Protein AF-A0A2G9TE88-F1 (afdb_monomer_lite)

Structure (mmCIF, N/CA/C/O backbone):
data_AF-A0A2G9TE88-F1
#
_entry.id   AF-A0A2G9TE88-F1
#
loop_
_atom_site.group_PDB
_atom_site.id
_atom_site.type_symbol
_atom_site.label_atom_id
_atom_site.label_alt_id
_atom_site.label_comp_id
_atom_site.label_asym_id
_atom_site.label_entity_id
_atom_site.label_seq_id
_atom_site.pdbx_PDB_ins_code
_atom_site.Cartn_x
_atom_site.Cartn_y
_atom_site.Cartn_z
_atom_site.occupancy
_atom_site.B_iso_or_equiv
_atom_site.auth_seq_id
_atom_site.auth_comp_id
_atom_site.auth_asym_id
_atom_site.auth_atom_id
_atom_site.pdbx_PDB_model_num
ATOM 1 N N . ALA A 1 1 ? -3.924 4.076 -4.783 1.00 78.38 1 ALA A N 1
ATOM 2 C CA . ALA A 1 1 ? -3.786 3.967 -3.319 1.00 78.38 1 ALA A CA 1
ATOM 3 C C . ALA A 1 1 ? -2.423 3.395 -2.902 1.00 78.38 1 ALA A C 1
ATOM 5 O O . ALA A 1 1 ? -1.747 4.038 -2.119 1.00 78.38 1 ALA A O 1
ATOM 6 N N . CYS A 1 2 ? -1.953 2.266 -3.456 1.00 83.62 2 CYS A N 1
ATOM 7 C CA . CYS A 1 2 ? -0.657 1.664 -3.068 1.00 83.62 2 CYS A CA 1
ATOM 8 C C . CYS A 1 2 ? 0.579 2.175 -3.842 1.00 83.62 2 CYS A C 1
ATOM 10 O O . CYS A 1 2 ? 1.578 1.472 -3.917 1.00 83.62 2 CYS A O 1
ATOM 12 N N . ALA A 1 3 ? 0.515 3.356 -4.470 1.00 85.25 3 ALA A N 1
ATOM 13 C CA . ALA A 1 3 ? 1.626 3.949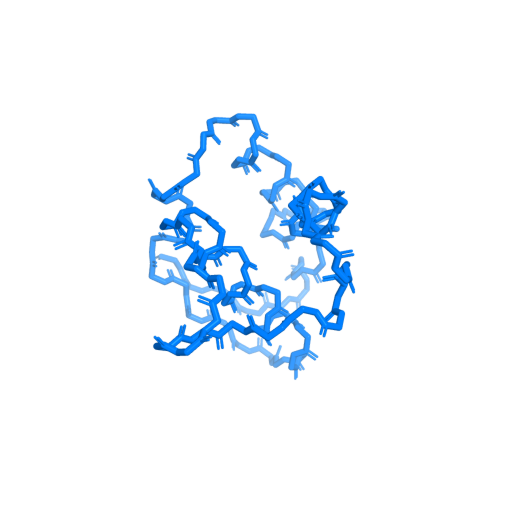 -5.233 1.00 85.25 3 ALA A CA 1
ATOM 14 C C . ALA A 1 3 ? 2.261 3.069 -6.348 1.00 85.25 3 ALA A C 1
ATOM 16 O O . ALA A 1 3 ? 3.406 3.303 -6.703 1.00 85.25 3 ALA A O 1
ATOM 17 N N . LEU A 1 4 ? 1.540 2.096 -6.928 1.00 88.88 4 LEU A N 1
ATOM 18 C CA . LEU A 1 4 ? 2.084 1.160 -7.939 1.00 88.88 4 LEU A CA 1
ATOM 19 C C . LEU A 1 4 ? 2.091 1.679 -9.390 1.00 88.88 4 LEU A C 1
ATOM 21 O O . LEU A 1 4 ? 2.677 1.051 -10.264 1.00 88.88 4 LEU A O 1
ATOM 25 N N . ARG A 1 5 ? 1.428 2.807 -9.686 1.00 89.25 5 ARG A N 1
ATOM 26 C CA . ARG A 1 5 ? 1.287 3.293 -11.075 1.00 89.25 5 ARG A CA 1
ATOM 27 C C . ARG A 1 5 ? 2.631 3.594 -11.741 1.00 89.25 5 ARG A C 1
ATOM 29 O O . ARG A 1 5 ? 2.791 3.297 -12.917 1.00 89.25 5 ARG A O 1
ATOM 36 N N . ALA A 1 6 ? 3.567 4.179 -10.993 1.00 86.50 6 ALA A N 1
ATOM 37 C CA . ALA A 1 6 ? 4.896 4.486 -11.508 1.00 86.50 6 ALA A CA 1
ATOM 38 C C . ALA A 1 6 ? 5.694 3.209 -11.805 1.00 86.50 6 ALA A C 1
ATOM 40 O O . ALA A 1 6 ? 6.362 3.151 -12.829 1.00 86.50 6 ALA A O 1
ATOM 41 N N . ASP A 1 7 ? 5.575 2.174 -10.965 1.00 86.25 7 ASP A N 1
ATOM 42 C CA . ASP A 1 7 ? 6.269 0.901 -11.192 1.00 86.25 7 ASP A CA 1
ATOM 43 C C . ASP A 1 7 ? 5.722 0.184 -12.419 1.00 86.25 7 ASP A C 1
ATOM 45 O O . ASP A 1 7 ? 6.492 -0.261 -13.257 1.00 86.25 7 ASP A O 1
ATOM 49 N N . LEU A 1 8 ? 4.395 0.126 -12.565 1.00 86.88 8 LEU A N 1
ATOM 50 C CA . LEU A 1 8 ? 3.761 -0.499 -13.726 1.00 86.88 8 LEU A CA 1
ATOM 51 C C . LEU A 1 8 ? 4.165 0.199 -15.030 1.00 86.88 8 LEU A C 1
ATOM 53 O O . LEU A 1 8 ? 4.433 -0.474 -16.015 1.00 86.88 8 LEU A O 1
ATOM 57 N N . ALA A 1 9 ? 4.274 1.530 -15.032 1.00 87.56 9 ALA A N 1
ATOM 58 C CA . ALA A 1 9 ? 4.707 2.288 -16.207 1.00 87.56 9 ALA A CA 1
ATOM 59 C C . ALA A 1 9 ? 6.173 2.031 -16.610 1.00 87.56 9 ALA A C 1
ATOM 61 O O . ALA A 1 9 ? 6.546 2.311 -17.745 1.00 87.56 9 ALA A O 1
ATOM 62 N N . GLN A 1 10 ? 7.005 1.523 -15.695 1.00 85.50 10 GLN A N 1
ATOM 63 C CA . GLN A 1 10 ? 8.400 1.166 -15.973 1.00 85.50 10 GLN A CA 1
ATOM 64 C C . GLN A 1 10 ? 8.553 -0.254 -16.535 1.00 85.50 10 GLN A C 1
ATOM 66 O O . GLN A 1 10 ? 9.621 -0.591 -17.045 1.00 85.50 10 GLN A O 1
ATOM 71 N N . LEU A 1 11 ? 7.520 -1.093 -16.434 1.00 86.81 11 LEU A N 1
ATOM 72 C CA . LEU A 1 11 ? 7.559 -2.461 -16.935 1.00 86.81 11 LEU A CA 1
ATOM 73 C C . LEU A 1 11 ? 7.219 -2.503 -18.429 1.00 86.81 11 LEU A C 1
ATOM 75 O O . LEU A 1 11 ? 6.271 -1.861 -18.878 1.00 86.81 11 LEU A O 1
ATOM 79 N N . SER A 1 12 ? 7.957 -3.314 -19.189 1.00 84.25 12 SER A N 1
ATOM 80 C CA . SER A 1 12 ? 7.862 -3.408 -20.653 1.00 84.25 12 SER A CA 1
ATOM 81 C C . SER A 1 12 ? 6.447 -3.707 -21.159 1.00 84.25 12 SER A C 1
ATOM 83 O O . SER A 1 12 ? 6.039 -3.168 -22.183 1.00 84.25 12 SER A O 1
ATOM 85 N N . ASN A 1 13 ? 5.697 -4.537 -20.425 1.00 87.62 13 ASN A N 1
ATOM 86 C CA . ASN A 1 13 ? 4.320 -4.922 -20.745 1.00 87.62 13 ASN A CA 1
ATOM 87 C C . ASN A 1 13 ? 3.317 -4.382 -19.713 1.00 87.62 13 ASN A C 1
ATOM 89 O O . ASN A 1 13 ? 2.222 -4.924 -19.565 1.00 87.62 13 ASN A O 1
ATOM 93 N N . GLY A 1 14 ? 3.690 -3.352 -18.949 1.00 88.50 14 GLY A N 1
ATOM 94 C CA . GLY A 1 14 ? 2.835 -2.803 -17.905 1.00 88.50 14 GLY A CA 1
ATOM 95 C C . GLY A 1 14 ? 2.444 -3.846 -16.854 1.00 88.50 14 GLY A C 1
ATOM 96 O O . GLY A 1 14 ? 3.284 -4.591 -16.345 1.00 88.50 14 GLY A O 1
ATOM 97 N N . ASP A 1 15 ? 1.149 -3.918 -16.557 1.00 86.19 15 ASP A N 1
ATOM 98 C CA . ASP A 1 15 ? 0.528 -4.876 -15.635 1.00 86.19 15 ASP A CA 1
ATOM 99 C C . ASP A 1 15 ? 0.536 -6.327 -16.129 1.00 86.19 15 ASP A C 1
ATOM 101 O O . ASP A 1 15 ? 0.414 -7.237 -15.314 1.00 86.19 15 ASP A O 1
ATOM 105 N N . GLN A 1 16 ? 0.735 -6.552 -17.429 1.00 87.88 16 GLN A N 1
ATOM 106 C CA . GLN A 1 16 ? 0.835 -7.885 -18.033 1.00 87.88 16 GLN A CA 1
ATOM 107 C C . GLN A 1 16 ? 2.272 -8.433 -18.031 1.00 87.88 16 GLN A C 1
ATOM 109 O O . GLN A 1 16 ? 2.564 -9.450 -18.659 1.00 87.88 16 GLN A O 1
ATOM 114 N N . THR A 1 17 ? 3.204 -7.752 -17.363 1.00 86.94 17 THR A N 1
ATOM 115 C CA . THR A 1 17 ? 4.599 -8.193 -17.279 1.00 86.94 17 THR A CA 1
ATOM 116 C C . THR A 1 17 ? 4.733 -9.395 -16.350 1.00 86.94 17 THR A C 1
ATOM 118 O O . THR A 1 17 ? 4.291 -9.354 -15.203 1.00 86.94 17 THR A O 1
ATOM 121 N N . GLU A 1 18 ? 5.392 -10.454 -16.820 1.00 86.75 18 GLU A N 1
ATOM 122 C CA . GLU A 1 18 ? 5.665 -11.638 -16.008 1.00 86.75 18 GLU A CA 1
ATOM 123 C C . GLU A 1 18 ? 6.712 -11.335 -14.919 1.00 86.75 18 GLU A C 1
ATOM 125 O O . GLU A 1 18 ? 7.784 -10.778 -15.182 1.00 86.75 18 GLU A O 1
ATOM 130 N N . ILE A 1 19 ? 6.394 -11.715 -13.679 1.00 87.62 19 ILE A N 1
ATOM 131 C CA . ILE A 1 19 ? 7.229 -11.508 -12.490 1.00 87.62 19 ILE A CA 1
ATOM 132 C C . ILE A 1 19 ? 7.596 -12.880 -11.919 1.00 87.62 19 ILE A C 1
ATOM 134 O O . ILE A 1 19 ? 6.715 -13.710 -11.708 1.00 87.62 19 ILE A O 1
ATOM 138 N N . GLY A 1 20 ? 8.875 -13.116 -11.617 1.00 79.94 20 GLY A N 1
ATOM 139 C CA . GLY A 1 20 ? 9.345 -14.383 -11.038 1.00 79.94 20 GLY A CA 1
ATOM 140 C C . GLY A 1 20 ? 10.734 -14.785 -11.530 1.00 79.94 20 GLY A C 1
ATOM 141 O O . GLY A 1 20 ? 11.406 -13.991 -12.178 1.00 79.94 20 GLY A O 1
ATOM 142 N N . GLU A 1 21 ? 11.161 -16.023 -11.253 1.00 72.06 21 GLU A N 1
ATOM 143 C CA . GLU A 1 21 ? 12.502 -16.534 -11.614 1.00 72.06 21 GLU A CA 1
ATOM 144 C C . GLU A 1 21 ? 12.840 -16.427 -13.108 1.00 72.06 21 GLU A C 1
ATOM 146 O O . GLU A 1 21 ? 14.008 -16.293 -13.463 1.00 72.06 21 GLU A O 1
ATOM 151 N N . LYS A 1 22 ? 11.828 -16.475 -13.982 1.00 73.06 22 LYS A N 1
ATOM 152 C CA . LYS A 1 22 ? 11.975 -16.341 -15.441 1.00 73.06 22 LYS A CA 1
ATOM 153 C C . LYS A 1 22 ? 11.599 -14.950 -15.974 1.00 73.06 22 LYS A C 1
ATOM 155 O O . LYS A 1 22 ? 11.707 -14.723 -17.174 1.00 73.06 22 LYS A O 1
ATOM 160 N N . GLY A 1 23 ? 11.152 -14.044 -15.100 1.00 75.12 23 GLY A N 1
ATOM 161 C CA . GLY A 1 23 ? 10.641 -12.712 -15.436 1.00 75.12 23 GLY A CA 1
ATOM 162 C C . GLY A 1 23 ? 11.452 -11.575 -14.806 1.00 75.12 23 GLY A C 1
ATOM 163 O O . GLY A 1 23 ? 12.606 -11.746 -14.412 1.00 75.12 23 GLY A O 1
ATOM 164 N N . ILE A 1 24 ? 10.846 -10.387 -14.699 1.00 82.50 24 ILE A N 1
ATOM 165 C CA . ILE A 1 24 ? 11.492 -9.224 -14.068 1.00 82.50 24 ILE A CA 1
ATOM 166 C C . ILE A 1 24 ? 11.451 -9.366 -12.542 1.00 82.50 24 ILE A C 1
ATOM 168 O O . ILE A 1 24 ? 10.419 -9.689 -11.950 1.00 82.50 24 ILE A O 1
ATOM 172 N N . ASN A 1 25 ? 12.578 -9.077 -11.888 1.00 85.75 25 ASN A N 1
ATOM 173 C CA . ASN A 1 25 ? 12.660 -9.034 -10.434 1.00 85.75 25 ASN A CA 1
ATOM 174 C C . ASN A 1 25 ? 12.203 -7.676 -9.890 1.00 85.75 25 ASN A C 1
ATOM 176 O O . ASN A 1 25 ? 12.755 -6.635 -10.237 1.00 85.75 25 ASN A O 1
ATOM 180 N N . LEU A 1 26 ? 11.228 -7.702 -8.980 1.00 87.62 26 LEU A N 1
ATOM 181 C CA . LEU A 1 26 ? 10.791 -6.522 -8.235 1.00 87.62 26 LEU A CA 1
ATOM 182 C C . LEU A 1 26 ? 11.757 -6.178 -7.092 1.00 87.62 26 LEU A C 1
ATOM 184 O O . LEU A 1 26 ? 12.267 -7.071 -6.404 1.00 87.62 26 LEU A O 1
ATOM 188 N N . SER A 1 27 ? 11.916 -4.883 -6.815 1.00 90.44 27 SER A N 1
ATOM 189 C CA . SER A 1 27 ? 12.593 -4.404 -5.605 1.00 90.44 27 SER A CA 1
ATOM 190 C C . SER A 1 27 ? 11.815 -4.768 -4.331 1.00 90.44 27 SER A C 1
ATOM 192 O O . SER A 1 27 ? 10.624 -5.090 -4.379 1.00 90.44 27 SER A O 1
ATOM 194 N N . GLY A 1 28 ? 12.460 -4.684 -3.161 1.00 90.19 28 GLY A N 1
ATOM 195 C CA . GLY A 1 28 ? 11.798 -4.935 -1.871 1.00 90.19 28 GLY A CA 1
ATOM 196 C C . GLY A 1 28 ? 10.561 -4.054 -1.659 1.00 90.19 28 GLY A C 1
ATOM 197 O O . GLY A 1 28 ? 9.481 -4.561 -1.359 1.00 90.19 28 GLY A O 1
ATOM 198 N N . GLY A 1 29 ? 10.677 -2.750 -1.931 1.00 91.94 29 GLY A N 1
ATOM 199 C CA . GLY A 1 29 ? 9.560 -1.808 -1.822 1.00 91.94 29 GLY A CA 1
ATOM 200 C C . GLY A 1 29 ? 8.441 -2.043 -2.839 1.00 91.94 29 GLY A C 1
ATOM 201 O O . GLY A 1 29 ? 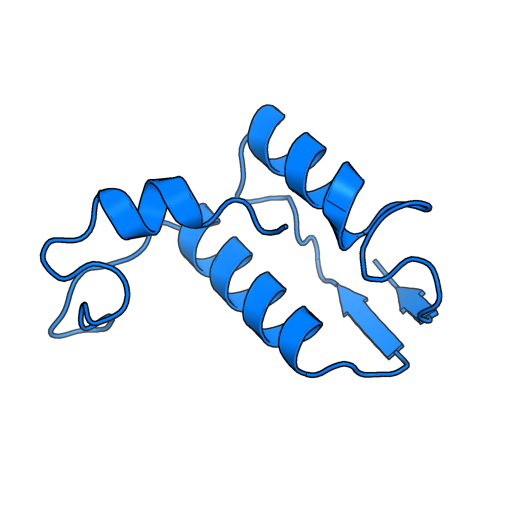7.271 -1.794 -2.546 1.00 91.94 29 GLY A O 1
ATOM 202 N N . GLN A 1 30 ? 8.756 -2.543 -4.037 1.00 92.12 30 GLN A N 1
ATOM 203 C CA . GLN A 1 30 ? 7.741 -2.968 -5.010 1.00 92.12 30 GLN A CA 1
ATOM 204 C C . GLN A 1 30 ? 6.992 -4.209 -4.522 1.00 92.12 30 GLN A C 1
ATOM 206 O O . GLN A 1 30 ? 5.762 -4.210 -4.509 1.00 92.12 30 GLN A O 1
ATOM 211 N N . LYS A 1 31 ? 7.713 -5.230 -4.042 1.00 91.44 31 LYS A N 1
ATOM 212 C CA . LYS A 1 31 ? 7.114 -6.446 -3.466 1.00 91.44 31 LYS A CA 1
ATOM 213 C C . LYS A 1 31 ? 6.198 -6.115 -2.287 1.00 91.44 31 LYS A C 1
ATOM 215 O O . LYS A 1 31 ? 5.070 -6.602 -2.252 1.00 91.44 31 LYS A O 1
ATOM 220 N N . ALA A 1 32 ? 6.636 -5.240 -1.380 1.00 92.00 32 ALA A N 1
ATOM 221 C CA . ALA A 1 32 ? 5.833 -4.786 -0.245 1.00 92.00 32 ALA A CA 1
ATOM 222 C C . ALA A 1 32 ? 4.529 -4.103 -0.697 1.00 92.00 32 ALA A C 1
ATOM 224 O O . ALA A 1 32 ? 3.447 -4.429 -0.210 1.00 92.00 32 ALA A O 1
ATOM 225 N N . ARG A 1 33 ? 4.596 -3.214 -1.696 1.00 93.69 33 ARG A N 1
ATOM 226 C CA . ARG A 1 33 ? 3.410 -2.521 -2.228 1.00 93.69 33 ARG A CA 1
ATOM 227 C C . ARG A 1 33 ? 2.452 -3.445 -2.970 1.00 93.69 33 ARG A C 1
ATOM 229 O O . ARG A 1 33 ? 1.241 -3.275 -2.832 1.00 93.69 33 ARG A O 1
ATOM 236 N N . VAL A 1 34 ? 2.962 -4.429 -3.711 1.00 93.06 34 VAL A N 1
ATOM 237 C CA . VAL A 1 34 ? 2.137 -5.475 -4.338 1.00 93.06 34 VAL A CA 1
ATOM 238 C C . VAL A 1 34 ? 1.456 -6.333 -3.271 1.00 93.06 34 VAL A C 1
ATOM 240 O O . VAL A 1 34 ? 0.255 -6.577 -3.364 1.00 93.06 34 VAL A O 1
ATOM 243 N N . ALA A 1 35 ? 2.178 -6.738 -2.222 1.00 92.75 35 ALA A N 1
ATOM 244 C CA . ALA A 1 35 ? 1.609 -7.499 -1.111 1.00 92.75 35 ALA A CA 1
ATOM 245 C C . ALA A 1 35 ? 0.510 -6.711 -0.378 1.00 92.75 35 ALA A C 1
ATOM 247 O O . ALA A 1 35 ? -0.568 -7.255 -0.132 1.00 92.75 35 ALA A O 1
ATOM 248 N N . LEU A 1 36 ? 0.741 -5.423 -0.108 1.00 94.44 36 LEU A N 1
ATOM 249 C CA . LEU A 1 36 ? -0.258 -4.538 0.487 1.00 94.44 36 LEU A CA 1
ATOM 250 C C . LEU A 1 36 ? -1.478 -4.365 -0.425 1.00 94.44 36 LEU A C 1
ATOM 252 O O . LEU A 1 36 ? -2.608 -4.468 0.043 1.00 94.44 36 LEU A O 1
ATOM 256 N N . ALA A 1 37 ? -1.273 -4.140 -1.727 1.00 94.50 37 ALA A N 1
ATOM 257 C CA . ALA A 1 37 ? -2.367 -4.052 -2.692 1.00 94.50 37 ALA A CA 1
ATOM 258 C C . ALA A 1 37 ? -3.200 -5.339 -2.715 1.00 94.50 37 ALA A C 1
ATOM 260 O O . ALA A 1 37 ? -4.425 -5.265 -2.674 1.00 94.50 37 ALA A O 1
ATOM 261 N N . ARG A 1 38 ? -2.548 -6.509 -2.696 1.00 94.44 38 ARG A N 1
ATOM 262 C CA . ARG A 1 38 ? -3.217 -7.812 -2.608 1.00 94.44 38 ARG A CA 1
ATOM 263 C C . ARG A 1 38 ? -4.026 -7.952 -1.322 1.00 94.44 38 ARG A C 1
ATOM 265 O O . ARG A 1 38 ? -5.138 -8.460 -1.384 1.00 94.44 38 ARG A O 1
ATOM 272 N N . ALA A 1 39 ? -3.489 -7.526 -0.179 1.00 94.19 39 ALA A N 1
ATOM 273 C CA . ALA A 1 39 ? -4.215 -7.568 1.086 1.00 94.19 39 ALA A CA 1
ATOM 274 C C . ALA A 1 39 ? -5.469 -6.687 1.020 1.00 94.19 39 ALA A C 1
ATOM 276 O O . ALA A 1 39 ? -6.570 -7.183 1.231 1.00 94.19 39 ALA A O 1
ATOM 277 N N . VAL A 1 40 ? -5.318 -5.410 0.655 1.00 94.94 40 VAL A N 1
ATOM 278 C CA . VAL A 1 40 ? -6.426 -4.440 0.569 1.00 94.94 40 VAL A CA 1
ATOM 279 C C . VAL A 1 40 ? -7.497 -4.890 -0.426 1.00 94.94 40 VAL A C 1
ATOM 281 O O . VAL A 1 40 ? -8.684 -4.733 -0.161 1.00 94.94 40 VAL A O 1
ATOM 284 N N . TYR A 1 41 ? -7.094 -5.479 -1.554 1.00 95.38 41 TYR A N 1
ATOM 285 C CA . TYR A 1 41 ? -8.017 -5.976 -2.575 1.00 95.38 41 TYR A CA 1
ATOM 286 C C . TYR A 1 41 ? -8.914 -7.120 -2.077 1.00 95.38 41 TYR A C 1
ATOM 288 O O . TYR A 1 41 ? -10.016 -7.288 -2.586 1.00 95.38 41 TYR A O 1
ATOM 296 N N . GLN A 1 42 ? -8.478 -7.895 -1.076 1.00 95.31 42 GLN A N 1
ATOM 297 C CA . GLN A 1 42 ? -9.298 -8.971 -0.508 1.00 95.31 42 GLN A CA 1
ATOM 298 C C . GLN A 1 42 ? -10.464 -8.482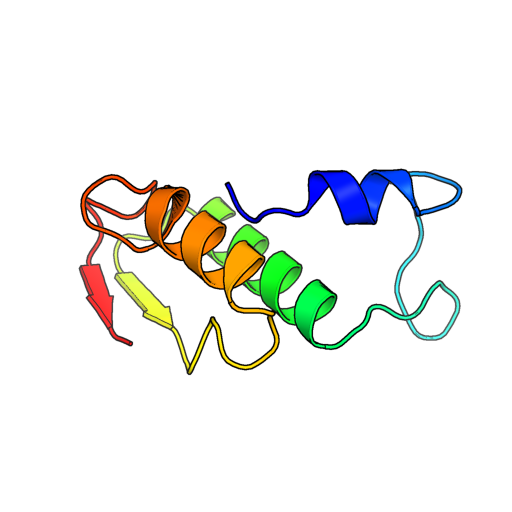 0.360 1.00 95.31 42 GLN A C 1
ATOM 300 O O . GLN A 1 42 ? -11.292 -9.308 0.735 1.00 95.31 42 GLN A O 1
ATOM 305 N N . ASP A 1 43 ? -10.503 -7.193 0.710 1.00 94.81 43 ASP A N 1
ATOM 306 C CA . ASP A 1 43 ? -11.572 -6.559 1.490 1.00 94.81 43 ASP A CA 1
ATOM 307 C C . ASP A 1 43 ? -12.009 -7.355 2.738 1.00 94.81 43 ASP A C 1
ATOM 309 O O . ASP A 1 43 ? -13.174 -7.690 2.939 1.00 94.81 43 ASP A O 1
ATOM 313 N N . ARG A 1 44 ? -11.046 -7.692 3.600 1.00 96.25 44 ARG A N 1
ATOM 314 C CA . ARG A 1 44 ? -11.312 -8.385 4.872 1.00 96.25 44 ARG A CA 1
ATOM 315 C C . ARG A 1 44 ? -11.748 -7.412 5.967 1.00 96.25 44 ARG A C 1
ATOM 317 O O . ARG A 1 44 ? -11.539 -6.207 5.858 1.00 96.25 44 ARG A O 1
ATOM 324 N N . ASP A 1 45 ? -12.338 -7.930 7.041 1.00 96.25 45 ASP A N 1
ATOM 325 C CA . ASP A 1 45 ? -12.724 -7.115 8.205 1.00 96.25 45 ASP A CA 1
ATOM 326 C C . ASP A 1 45 ? -11.544 -6.811 9.133 1.00 96.25 45 ASP A C 1
ATOM 328 O O . ASP A 1 45 ? -11.514 -5.766 9.786 1.00 96.25 45 ASP A O 1
ATOM 332 N N . VAL A 1 46 ? -10.555 -7.709 9.158 1.00 96.38 46 VAL A N 1
ATOM 333 C CA . VAL A 1 46 ? -9.360 -7.618 10.002 1.00 96.38 46 VAL A CA 1
ATOM 334 C C . VAL A 1 46 ? -8.106 -7.698 9.139 1.00 96.38 46 VAL A C 1
ATOM 336 O O . VAL A 1 46 ? -7.970 -8.596 8.307 1.00 96.38 46 VAL A O 1
ATOM 339 N N . TYR A 1 47 ? -7.175 -6.777 9.382 1.00 96.81 47 TYR A N 1
ATOM 340 C CA . TYR A 1 47 ? -5.856 -6.734 8.757 1.00 96.81 47 TYR A CA 1
ATOM 341 C C . TYR A 1 47 ? -4.758 -6.803 9.816 1.00 96.81 47 TYR A C 1
ATOM 343 O O . TYR A 1 47 ? -4.764 -6.024 10.769 1.00 96.81 47 TYR A O 1
ATOM 351 N N . LEU A 1 48 ? -3.798 -7.703 9.606 1.00 95.88 48 LEU A N 1
ATOM 352 C CA . LEU A 1 48 ? -2.544 -7.774 10.353 1.00 95.88 48 LEU A CA 1
ATOM 353 C C . LEU A 1 48 ? -1.430 -7.303 9.420 1.00 95.88 48 LEU A C 1
ATOM 355 O O . LEU A 1 48 ? -1.226 -7.898 8.360 1.00 95.88 48 LEU A O 1
ATOM 359 N N . LEU A 1 49 ? -0.772 -6.204 9.771 1.00 93.62 49 LEU A N 1
ATOM 360 C CA . LEU A 1 49 ? 0.242 -5.568 8.941 1.00 93.62 49 LEU A CA 1
ATOM 361 C C . LEU A 1 49 ? 1.589 -5.627 9.662 1.00 93.62 49 LEU A C 1
ATOM 363 O O . LEU A 1 49 ? 1.813 -4.866 10.590 1.00 93.62 49 LEU A O 1
ATOM 367 N N . ASP A 1 50 ? 2.478 -6.510 9.220 1.00 93.31 50 ASP A N 1
ATOM 368 C CA . ASP A 1 50 ? 3.833 -6.620 9.769 1.00 93.31 50 ASP A CA 1
ATOM 369 C C . ASP A 1 50 ? 4.766 -5.631 9.057 1.00 93.31 50 ASP A C 1
ATOM 371 O O . ASP A 1 50 ? 5.087 -5.815 7.882 1.00 93.31 50 ASP A O 1
ATOM 375 N N . ASP A 1 51 ? 5.087 -4.529 9.740 1.00 90.19 51 ASP A N 1
ATOM 376 C CA . ASP A 1 51 ? 5.923 -3.415 9.268 1.00 90.19 51 ASP A CA 1
ATOM 377 C C . ASP A 1 51 ? 5.739 -3.057 7.767 1.00 90.19 51 ASP A C 1
ATOM 379 O O . ASP A 1 51 ? 6.676 -3.122 6.956 1.00 90.19 51 ASP A O 1
ATOM 383 N N . PRO A 1 52 ? 4.514 -2.664 7.348 1.00 89.38 52 PRO A N 1
ATOM 384 C CA . PRO A 1 52 ? 4.137 -2.551 5.934 1.00 89.38 52 PRO A CA 1
ATOM 385 C C . PRO A 1 52 ? 4.835 -1.405 5.181 1.00 89.38 52 PRO A C 1
ATOM 387 O O . PRO A 1 52 ? 4.652 -1.275 3.968 1.00 89.38 52 PRO A O 1
ATOM 390 N N . LEU A 1 53 ? 5.581 -0.543 5.882 1.00 93.00 53 LEU A N 1
ATOM 391 C CA . LEU A 1 53 ? 6.219 0.656 5.329 1.00 93.00 53 LEU A CA 1
ATOM 392 C C . LEU A 1 53 ? 7.758 0.607 5.365 1.00 93.00 53 LEU A C 1
ATOM 394 O O . LEU A 1 53 ? 8.386 1.486 4.782 1.00 93.00 53 LEU A O 1
ATOM 398 N N . SER A 1 54 ? 8.369 -0.410 5.980 1.00 91.25 54 SER A N 1
ATOM 399 C CA . SER A 1 54 ? 9.832 -0.546 6.123 1.00 91.25 54 SER A CA 1
ATOM 400 C C . SER A 1 54 ? 10.619 -0.501 4.815 1.00 91.25 54 SER A C 1
ATOM 402 O O . SER A 1 54 ? 11.725 0.034 4.760 1.00 91.25 54 SER A O 1
ATOM 404 N N . ALA A 1 55 ? 10.061 -1.074 3.748 1.00 89.88 55 ALA A N 1
ATOM 405 C CA . ALA A 1 55 ? 10.754 -1.245 2.474 1.00 89.88 55 ALA A CA 1
ATOM 406 C C . ALA A 1 55 ? 10.533 -0.091 1.476 1.00 89.88 55 ALA A C 1
ATOM 408 O O . ALA A 1 55 ? 10.962 -0.200 0.325 1.00 89.88 55 ALA A O 1
ATOM 409 N N . VAL A 1 56 ? 9.831 0.980 1.863 1.00 90.75 56 VAL A N 1
ATOM 410 C CA . VAL A 1 56 ? 9.507 2.116 0.982 1.00 90.75 56 VAL A CA 1
ATOM 411 C C . VAL A 1 56 ? 10.092 3.427 1.505 1.00 90.75 56 VAL A C 1
ATOM 413 O O . VAL A 1 56 ? 10.286 3.607 2.703 1.00 90.75 56 VAL A O 1
ATOM 416 N N . ASP A 1 57 ? 10.369 4.370 0.604 1.00 92.81 57 ASP A N 1
ATOM 417 C CA . ASP A 1 57 ? 10.829 5.705 0.987 1.00 92.81 57 ASP A CA 1
ATOM 418 C C . ASP A 1 57 ? 9.722 6.522 1.681 1.00 92.81 57 ASP A C 1
ATOM 420 O O . ASP A 1 57 ? 8.528 6.229 1.577 1.00 92.81 57 ASP A O 1
ATOM 424 N N . ALA A 1 58 ? 10.115 7.601 2.363 1.00 93.25 58 ALA A N 1
ATOM 425 C CA . ALA A 1 58 ? 9.206 8.422 3.160 1.00 93.25 58 ALA A CA 1
ATOM 426 C C . ALA A 1 58 ? 8.053 9.052 2.352 1.00 93.25 58 ALA A C 1
ATOM 428 O O . ALA A 1 58 ? 6.952 9.232 2.884 1.00 93.25 58 ALA A O 1
ATOM 429 N N . HIS A 1 59 ? 8.271 9.394 1.077 1.00 94.06 59 HIS A N 1
ATOM 430 C CA . HIS A 1 59 ? 7.228 9.989 0.244 1.00 94.06 59 HIS A CA 1
ATOM 431 C C . HIS A 1 59 ? 6.164 8.946 -0.111 1.00 94.06 59 HIS A C 1
ATOM 433 O O . HIS A 1 59 ? 4.963 9.186 0.059 1.00 94.06 59 HIS A O 1
ATOM 439 N N . VAL A 1 60 ? 6.603 7.759 -0.532 1.00 93.69 60 VAL A N 1
ATOM 440 C CA . VAL A 1 60 ? 5.724 6.619 -0.814 1.00 93.69 60 VAL A CA 1
ATOM 441 C C . VAL A 1 60 ? 5.012 6.146 0.454 1.00 93.69 60 VAL A C 1
ATOM 443 O O . VAL A 1 60 ? 3.797 5.938 0.424 1.00 93.69 60 VAL A O 1
ATOM 446 N N . ALA A 1 61 ? 5.717 6.063 1.584 1.00 94.38 61 ALA A N 1
ATOM 447 C CA . ALA A 1 61 ? 5.141 5.713 2.879 1.00 94.38 61 ALA A CA 1
ATOM 448 C C . ALA A 1 61 ? 4.008 6.671 3.269 1.00 94.38 61 ALA A C 1
ATOM 450 O O . ALA A 1 61 ? 2.906 6.236 3.608 1.00 94.38 61 ALA A O 1
ATOM 451 N N . LYS A 1 62 ? 4.230 7.986 3.133 1.00 95.50 62 LYS A N 1
ATOM 452 C CA . LYS A 1 62 ? 3.203 9.005 3.391 1.00 95.50 62 LYS A 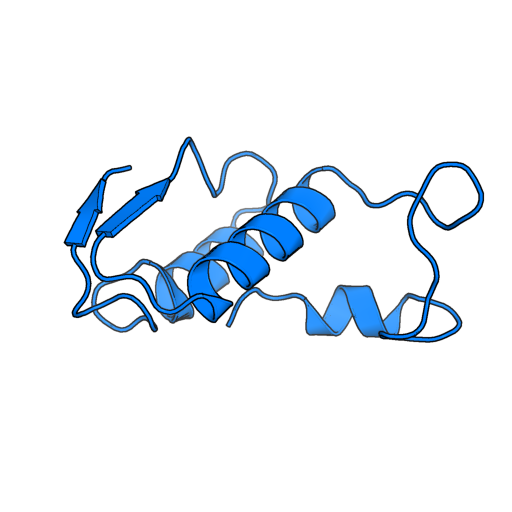CA 1
ATOM 453 C C . LYS A 1 62 ? 1.998 8.852 2.462 1.00 95.50 62 LYS A C 1
ATOM 455 O O . LYS A 1 62 ? 0.858 8.988 2.916 1.00 95.50 62 LYS A O 1
ATOM 460 N N . HIS A 1 63 ? 2.223 8.558 1.179 1.00 95.56 63 HIS A N 1
ATOM 461 C CA . HIS A 1 63 ? 1.141 8.309 0.225 1.00 95.56 63 HIS A CA 1
ATOM 462 C C . HIS A 1 63 ? 0.304 7.092 0.638 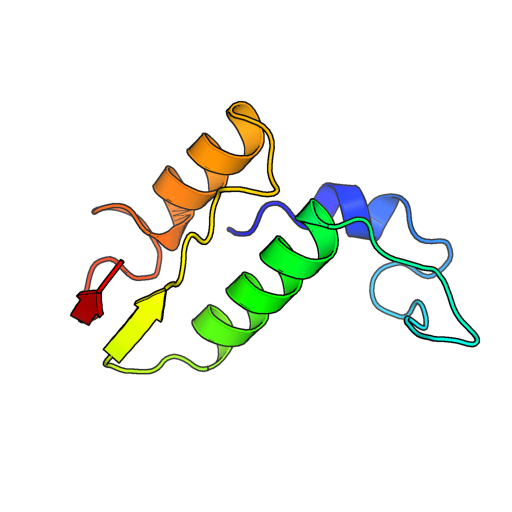1.00 95.56 63 HIS A C 1
ATOM 464 O O . HIS A 1 63 ? -0.923 7.193 0.693 1.00 95.56 63 HIS A O 1
ATOM 470 N N . ILE A 1 64 ? 0.951 5.972 0.966 1.00 95.50 64 ILE A N 1
ATOM 471 C CA . ILE A 1 64 ? 0.286 4.740 1.405 1.00 95.50 64 ILE A CA 1
ATOM 472 C C . ILE A 1 64 ? -0.483 4.980 2.703 1.00 95.50 64 ILE A C 1
ATOM 474 O O . ILE A 1 64 ? -1.658 4.631 2.795 1.00 95.50 64 ILE A O 1
ATOM 478 N N . PHE A 1 65 ? 0.134 5.629 3.689 1.00 95.25 65 PHE A N 1
ATOM 479 C CA . PHE A 1 65 ? -0.531 5.936 4.948 1.00 95.25 65 PHE A CA 1
ATOM 480 C C . PHE A 1 65 ? -1.776 6.796 4.721 1.00 95.25 65 PHE A C 1
ATOM 482 O O . PHE A 1 65 ? -2.851 6.462 5.202 1.00 95.25 65 PHE A O 1
ATOM 489 N N . THR A 1 66 ? -1.672 7.857 3.922 1.00 96.38 66 THR A N 1
ATOM 490 C CA . THR A 1 66 ? -2.796 8.777 3.687 1.00 96.38 66 THR A CA 1
ATOM 491 C C . THR A 1 66 ? -3.972 8.095 2.984 1.00 96.38 66 THR A C 1
ATOM 493 O O . THR A 1 66 ? -5.120 8.331 3.349 1.00 96.38 66 THR A O 1
ATOM 496 N N . HIS A 1 67 ? -3.697 7.246 1.989 1.00 96.56 67 HIS A N 1
ATOM 497 C CA . HIS A 1 67 ? -4.734 6.688 1.117 1.00 96.56 67 HIS A CA 1
ATOM 498 C C . HIS A 1 67 ? -5.168 5.266 1.485 1.00 96.56 67 HIS A C 1
ATOM 500 O O . HIS A 1 67 ? -6.175 4.802 0.961 1.00 96.56 67 HIS A O 1
ATOM 506 N N . VAL A 1 68 ? -4.437 4.554 2.345 1.00 95.94 68 VAL A N 1
ATOM 507 C CA . VAL A 1 68 ? -4.717 3.146 2.676 1.00 95.94 68 VAL A CA 1
ATOM 508 C C . VAL A 1 68 ? -4.899 2.946 4.177 1.00 95.94 68 VAL A C 1
ATOM 510 O O . VAL A 1 68 ? -5.990 2.578 4.599 1.00 95.94 68 VAL A O 1
ATOM 513 N N . ILE A 1 69 ? -3.854 3.181 4.975 1.00 94.94 69 ILE A N 1
ATOM 514 C CA . ILE A 1 69 ? -3.789 2.729 6.381 1.00 94.94 69 ILE A CA 1
ATOM 515 C C . ILE A 1 69 ? -4.425 3.737 7.353 1.00 94.94 69 ILE A C 1
ATOM 517 O O . ILE A 1 69 ? -5.050 3.363 8.351 1.00 94.94 69 ILE A O 1
ATOM 521 N N . GLY A 1 70 ? -4.233 5.023 7.074 1.00 94.50 70 GLY A N 1
ATOM 522 C CA . GLY A 1 70 ? -4.619 6.132 7.931 1.00 94.50 70 GLY A CA 1
ATOM 523 C C . GLY A 1 70 ? -6.135 6.309 8.056 1.00 94.50 70 GLY A C 1
ATOM 524 O O . GLY A 1 70 ? -6.916 5.653 7.367 1.00 94.50 70 GLY A O 1
ATOM 525 N N . PRO A 1 71 ? -6.581 7.245 8.908 1.00 94.94 71 PRO A N 1
ATOM 526 C CA . PRO A 1 71 ? -7.997 7.425 9.251 1.00 94.94 71 PRO A CA 1
ATOM 527 C C . PRO A 1 71 ? -8.879 7.876 8.076 1.00 94.94 71 PRO A C 1
ATOM 529 O O . PRO A 1 71 ? -10.098 7.824 8.172 1.00 94.94 71 PRO A O 1
ATOM 532 N N . LYS A 1 72 ? -8.273 8.335 6.975 1.00 94.69 72 LYS A N 1
ATOM 533 C CA . LYS A 1 72 ? -8.958 8.724 5.732 1.00 94.69 72 LYS A CA 1
ATOM 534 C C . LYS A 1 72 ? -8.673 7.762 4.571 1.00 94.69 72 LYS A C 1
ATOM 536 O O . LYS A 1 72 ? -9.048 8.048 3.438 1.00 94.69 72 LYS A O 1
ATOM 541 N N . GLY A 1 73 ? -7.957 6.671 4.838 1.00 95.19 73 GLY A N 1
ATOM 542 C CA . GLY A 1 73 ? -7.563 5.696 3.833 1.00 95.19 73 GLY A CA 1
ATOM 543 C C . GLY A 1 73 ? -8.637 4.645 3.571 1.00 95.19 73 GLY A C 1
ATOM 544 O O . GLY A 1 73 ? -9.653 4.579 4.257 1.00 95.19 73 GLY A O 1
ATOM 545 N N . LEU A 1 74 ? -8.384 3.781 2.589 1.00 95.75 74 LEU A N 1
ATOM 546 C CA . LEU A 1 74 ? -9.289 2.688 2.213 1.00 95.75 74 LEU A CA 1
ATOM 547 C C . LEU A 1 74 ? -9.652 1.764 3.377 1.00 95.75 74 LEU A C 1
ATOM 549 O O . LEU A 1 74 ? -10.770 1.265 3.442 1.00 95.75 74 LEU A O 1
ATOM 553 N N . LEU A 1 75 ? -8.720 1.540 4.302 1.00 95.62 75 LEU A N 1
ATOM 554 C CA . LEU A 1 75 ? -8.957 0.658 5.432 1.00 95.62 75 LEU A CA 1
ATOM 555 C C . LEU A 1 75 ? -9.568 1.381 6.633 1.00 95.62 75 LEU A C 1
ATOM 557 O O . LEU A 1 75 ? -9.713 0.736 7.659 1.00 95.62 75 LEU A O 1
ATOM 561 N N . ALA A 1 76 ? -9.936 2.668 6.539 1.00 95.56 76 ALA A N 1
ATOM 562 C CA . AL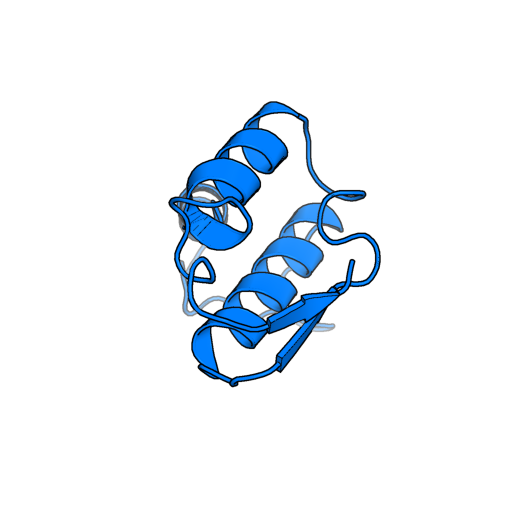A A 1 76 ? -10.365 3.494 7.675 1.00 95.56 76 ALA A CA 1
ATOM 563 C C . ALA A 1 76 ? -11.398 2.807 8.586 1.00 95.56 76 ALA A C 1
ATOM 565 O O . ALA A 1 76 ? -11.232 2.833 9.806 1.00 95.56 76 ALA A O 1
ATOM 566 N N . ASN A 1 77 ? -12.378 2.118 7.993 1.00 95.94 77 ASN A N 1
ATOM 567 C CA . ASN A 1 77 ? -13.481 1.446 8.691 1.00 95.94 77 ASN A CA 1
ATOM 568 C C . ASN A 1 77 ? -13.226 -0.043 9.001 1.00 95.94 77 ASN A C 1
ATOM 570 O O . ASN A 1 77 ? -14.156 -0.761 9.352 1.00 95.94 77 ASN A O 1
ATOM 574 N N . LYS A 1 78 ? -11.994 -0.531 8.830 1.00 96.06 78 LYS A N 1
ATOM 575 C CA . LYS A 1 78 ? -11.607 -1.931 9.067 1.00 96.06 78 LYS A CA 1
ATOM 576 C C . LYS A 1 78 ? -10.796 -2.054 10.352 1.00 96.06 78 LYS A C 1
ATOM 578 O O . LYS A 1 78 ? -10.097 -1.115 10.726 1.00 96.06 78 LYS A O 1
ATOM 583 N N . THR A 1 79 ? -10.818 -3.209 11.004 1.00 96.25 79 THR A N 1
ATOM 584 C CA . THR A 1 79 ? -9.949 -3.466 12.160 1.00 96.25 79 THR A CA 1
ATOM 585 C C . THR A 1 79 ? -8.523 -3.716 11.680 1.00 96.25 79 THR A C 1
ATOM 587 O O . THR A 1 79 ? -8.300 -4.467 10.729 1.00 96.25 79 THR A O 1
ATOM 590 N N . ARG A 1 80 ? -7.543 -3.063 12.308 1.00 93.25 80 ARG A N 1
ATOM 591 C CA . ARG A 1 80 ? -6.141 -3.092 11.876 1.00 93.25 80 ARG A CA 1
ATOM 592 C C . ARG A 1 80 ? -5.228 -3.242 13.081 1.00 93.25 80 ARG A C 1
ATOM 594 O O . ARG A 1 80 ? -5.365 -2.480 14.033 1.00 93.25 80 ARG A O 1
ATOM 601 N N . TYR A 1 81 ? -4.286 -4.170 12.989 1.00 90.12 81 TYR A N 1
ATOM 602 C CA . TYR A 1 81 ? -3.166 -4.299 13.914 1.00 90.12 81 TYR A CA 1
ATOM 603 C C . TYR A 1 81 ? -1.875 -4.149 13.118 1.00 90.12 81 TYR A C 1
ATOM 605 O O . TYR A 1 81 ? -1.735 -4.754 12.051 1.00 90.12 81 TYR A O 1
ATOM 613 N N . THR A 1 82 ? -0.987 -3.294 13.611 1.00 78.88 82 THR A N 1
ATOM 614 C CA . THR A 1 82 ? 0.336 -3.027 13.042 1.00 78.88 82 THR A CA 1
ATOM 615 C C . THR A 1 82 ? 1.395 -3.230 14.108 1.00 78.88 82 THR A C 1
ATOM 617 O O . THR A 1 82 ? 1.013 -3.302 15.299 1.00 78.88 82 THR A O 1
#

pLDDT: mean 90.8, std 5.57, range [72.06, 96.81]

Foldseek 3Di:
DLPCQVVQVPAPNRPPFDEDPVGDDDAPSNVLSVVLVVQLVVVDQEDECDCSPVRDDPVSSVVCCCADVDCNHSCNNHHYDD

Radius of gyration: 13.26 Å; chains: 1; bounding box: 26×26×35 Å

Secondary structure (DSSP, 8-state):
--S-HHHHHHSTTGGG--BSTTSBPPPHHHHHHHHHHHHHHT--SEEE-SSTTTTS-HHHHHHHIIIIISTTSTTTTSEEE-

InterPro domains:
  IPR003439 ABC transporter-like, ATP-binding domain [PF00005] (9-53)
  IPR027417 P-loop containing nucleoside triphosphate hydrolase [G3DSA:3.40.50.300] (1-81)
  IPR027417 P-loop containing nucleoside triphosphate hydrolase [SSF52540] (3-69)
  IPR050173 ATP-binding cassette transporter C-like [PTHR24223] (1-80)

Organism: Teladorsagia circumcincta (NCBI:txid45464)

Sequence (82 aa):
ACALRADLAQLSNGDQTEIGEKGINLSGGQKARVALARAVYQDRDVYLLDDPLSAVDAHVAKHIFTHVIGPKGLLANKTRYT